Protein AF-0000000069706185 (afdb_homodimer)

Foldseek 3Di:
DPPCPDQVLQLLLCLLVVLCVVVVHDLCRLCVLLVHDSVVNVCSNRSNDDDDVVSCQSSQVSSVHGSVVSCPDPSND/DVPCPDQVLQLLLCLLVVLCVVVVHDLCRLCVLLVHDSVVNVCSNRSNDDDDPVSCQSSQVSSVHGSVVSCPDPSND

Structure (mmCIF, N/CA/C/O backbone):
data_AF-0000000069706185-model_v1
#
loop_
_entity.id
_entity.type
_entity.pdbx_description
1 polymer 'Helix-turn-helix protein'
#
loop_
_atom_site.group_PDB
_atom_site.id
_atom_site.type_symbol
_atom_site.label_atom_id
_atom_site.label_alt_id
_atom_site.label_comp_id
_atom_site.label_asym_id
_atom_site.label_entity_id
_atom_site.label_seq_id
_atom_site.pdbx_PDB_ins_code
_atom_site.Cartn_x
_atom_site.Cartn_y
_atom_site.Cartn_z
_atom_site.occupancy
_atom_site.B_iso_or_equiv
_atom_site.auth_seq_id
_atom_site.auth_comp_id
_atom_site.auth_asym_id
_atom_site.auth_atom_id
_atom_site.pdbx_PDB_model_num
ATOM 1 N N . MET A 1 1 ? -27.891 -0.665 -2.682 1 29.58 1 MET A N 1
ATOM 2 C CA . MET A 1 1 ? -27.078 -1.177 -1.58 1 29.58 1 MET A CA 1
ATOM 3 C C . MET A 1 1 ? -25.609 -1.264 -1.979 1 29.58 1 MET A C 1
ATOM 5 O O . MET A 1 1 ? -24.734 -1.414 -1.123 1 29.58 1 MET A O 1
ATOM 9 N N . ASN A 1 2 ? -25.094 -1.45 -3.459 1 32.53 2 ASN A N 1
ATOM 10 C CA . ASN A 1 2 ? -24.328 -2.275 -4.387 1 32.53 2 ASN A CA 1
ATOM 11 C C . ASN A 1 2 ? -22.844 -1.92 -4.363 1 32.53 2 ASN A C 1
ATOM 13 O O . ASN A 1 2 ? -22.094 -2.318 -5.25 1 32.53 2 ASN A O 1
ATOM 17 N N . LEU A 1 3 ? -22.453 -0.767 -4.02 1 41 3 LEU A N 1
ATOM 18 C CA . LEU A 1 3 ? -21.188 -0.097 -4.332 1 41 3 LEU A CA 1
ATOM 19 C C . LEU A 1 3 ? -20.016 -0.872 -3.758 1 41 3 LEU A C 1
ATOM 21 O O . LEU A 1 3 ? -19.734 -0.801 -2.559 1 41 3 LEU A O 1
ATOM 25 N N . CYS A 1 4 ? -19.938 -2.23 -4.09 1 45.84 4 CYS A N 1
ATOM 26 C CA . CYS A 1 4 ? -19.141 -3.393 -3.734 1 45.84 4 CYS A CA 1
ATOM 27 C C . CYS A 1 4 ? -17.672 -3.01 -3.57 1 45.84 4 CYS A C 1
ATOM 29 O O . CYS A 1 4 ? -16.938 -2.902 -4.555 1 45.84 4 CYS A O 1
ATOM 31 N N . ASN A 1 5 ? -17.516 -2.016 -2.891 1 58.41 5 ASN A N 1
ATOM 32 C CA . ASN A 1 5 ? -16.109 -1.694 -2.621 1 58.41 5 ASN A CA 1
ATOM 33 C C . ASN A 1 5 ? -15.344 -2.914 -2.125 1 58.41 5 ASN A C 1
ATOM 35 O O . ASN A 1 5 ? -15.539 -3.361 -0.993 1 58.41 5 ASN A O 1
ATOM 39 N N . VAL A 1 6 ? -14.93 -3.643 -3.117 1 76.69 6 VAL A N 1
ATOM 40 C CA . VAL A 1 6 ? -14.125 -4.824 -2.844 1 76.69 6 VAL A CA 1
ATOM 41 C C . VAL A 1 6 ? -12.984 -4.465 -1.893 1 76.69 6 VAL A C 1
ATOM 43 O O . VAL A 1 6 ? -12.391 -3.389 -2.002 1 76.69 6 VAL A O 1
ATOM 46 N N . ASP A 1 7 ? -12.953 -5.211 -0.88 1 91.62 7 ASP A N 1
ATOM 47 C CA . ASP A 1 7 ? -11.875 -5.129 0.1 1 91.62 7 ASP A CA 1
ATOM 48 C C . ASP A 1 7 ? -10.516 -4.98 -0.587 1 91.62 7 ASP A C 1
ATOM 50 O O . ASP A 1 7 ? -10.234 -5.68 -1.562 1 91.62 7 ASP A O 1
ATOM 54 N N . ILE A 1 8 ? -9.852 -3.934 -0.216 1 94.56 8 ILE A N 1
ATOM 55 C CA . ILE A 1 8 ? -8.539 -3.641 -0.796 1 94.56 8 ILE A CA 1
ATOM 56 C C . ILE A 1 8 ? -7.648 -4.875 -0.707 1 94.56 8 ILE A C 1
ATOM 58 O O . ILE A 1 8 ? -6.812 -5.109 -1.583 1 94.56 8 ILE A O 1
ATOM 62 N N . ARG A 1 9 ? -7.824 -5.652 0.277 1 95.88 9 ARG A N 1
ATOM 63 C CA . ARG A 1 9 ? -7.027 -6.867 0.417 1 95.88 9 ARG A CA 1
ATOM 64 C C . ARG A 1 9 ? -7.301 -7.836 -0.729 1 95.88 9 ARG A C 1
ATOM 66 O O . ARG A 1 9 ? -6.379 -8.477 -1.244 1 95.88 9 ARG A O 1
ATOM 73 N N . VAL A 1 10 ? -8.531 -7.898 -1.008 1 96.19 10 VAL A N 1
ATOM 74 C CA . VAL A 1 10 ? -8.93 -8.781 -2.1 1 96.19 10 VAL A CA 1
ATOM 75 C C . VAL A 1 10 ? -8.367 -8.258 -3.418 1 96.19 10 VAL A C 1
ATOM 77 O O . VAL A 1 10 ? -7.867 -9.031 -4.238 1 96.19 10 VAL A O 1
ATOM 80 N N . LYS A 1 11 ? -8.398 -6.992 -3.605 1 96.75 11 LYS A N 1
ATOM 81 C CA . LYS A 1 11 ? -7.875 -6.383 -4.824 1 96.75 11 LYS A CA 1
ATOM 82 C C . LYS A 1 11 ? -6.371 -6.617 -4.945 1 96.75 11 LYS A C 1
ATOM 84 O O . LYS A 1 11 ? -5.867 -6.902 -6.035 1 96.75 11 LYS A O 1
ATOM 89 N N . ILE A 1 12 ? -5.672 -6.504 -3.879 1 96.88 12 ILE A N 1
ATOM 90 C CA . ILE A 1 12 ? -4.23 -6.727 -3.869 1 96.88 12 ILE A CA 1
ATOM 91 C C . ILE A 1 12 ? -3.93 -8.18 -4.227 1 96.88 12 ILE A C 1
ATOM 93 O O . ILE A 1 12 ? -3.043 -8.461 -5.035 1 96.88 12 ILE A O 1
ATOM 97 N N . GLY A 1 13 ? -4.703 -9.008 -3.588 1 97.19 13 GLY A N 1
ATOM 98 C CA . GLY A 1 13 ? -4.523 -10.414 -3.895 1 97.19 13 GLY A CA 1
ATOM 99 C C . GLY A 1 13 ? -4.727 -10.734 -5.363 1 97.19 13 GLY A C 1
ATOM 100 O O . GLY A 1 13 ? -3.945 -11.484 -5.953 1 97.19 13 GLY A O 1
ATOM 101 N N . GLN A 1 14 ? -5.797 -10.203 -5.902 1 96.94 14 GLN A N 1
ATOM 102 C CA . GLN A 1 14 ? -6.086 -10.398 -7.32 1 96.94 14 GLN A CA 1
ATOM 103 C C . GLN A 1 14 ? -4.949 -9.875 -8.188 1 96.94 14 GLN A C 1
ATOM 105 O O . GLN A 1 14 ? -4.543 -10.539 -9.148 1 96.94 14 GLN A O 1
ATOM 110 N N . ARG A 1 15 ? -4.438 -8.742 -7.859 1 97.62 15 ARG A N 1
ATOM 111 C CA . ARG A 1 15 ? -3.334 -8.133 -8.594 1 97.62 15 ARG A CA 1
ATOM 112 C C . ARG A 1 15 ? -2.086 -9.008 -8.523 1 97.62 15 ARG A C 1
ATOM 114 O O . ARG A 1 15 ? -1.426 -9.234 -9.539 1 97.62 15 ARG A O 1
ATOM 121 N N . LEU A 1 16 ? -1.807 -9.438 -7.336 1 97.5 16 LEU A N 1
ATOM 122 C CA . LEU A 1 16 ? -0.646 -10.305 -7.133 1 97.5 16 LEU A CA 1
ATOM 123 C C . LEU A 1 16 ? -0.754 -11.57 -7.973 1 97.5 16 LEU A C 1
ATOM 125 O O . LEU A 1 16 ? 0.201 -11.953 -8.656 1 97.5 16 LEU A O 1
ATOM 129 N N . ARG A 1 17 ? -1.891 -12.156 -7.887 1 97.25 17 ARG A N 1
ATOM 130 C CA . ARG A 1 17 ? -2.113 -13.383 -8.656 1 97.25 17 ARG A CA 1
ATOM 131 C C . ARG A 1 17 ? -1.945 -13.125 -10.148 1 97.25 17 ARG A C 1
ATOM 133 O O . ARG A 1 17 ? -1.31 -13.914 -10.852 1 97.25 17 ARG A O 1
ATOM 140 N N . GLU A 1 18 ? -2.535 -12.102 -10.617 1 97.62 18 GLU A N 1
ATOM 141 C CA . GLU A 1 18 ? -2.441 -11.711 -12.023 1 97.62 18 GLU A CA 1
ATOM 142 C C . GLU A 1 18 ? -0.987 -11.539 -12.453 1 97.62 18 GLU A C 1
ATOM 144 O O . GLU A 1 18 ? -0.575 -12.086 -13.484 1 97.62 18 GLU A O 1
ATOM 149 N N . LEU A 1 19 ? -0.222 -10.844 -11.734 1 97.44 19 LEU A N 1
ATOM 150 C CA . LEU A 1 19 ? 1.162 -10.539 -12.078 1 97.44 19 LEU A CA 1
ATOM 151 C C . LEU A 1 19 ? 2.035 -11.781 -11.977 1 97.44 19 LEU A C 1
ATOM 153 O O . LEU A 1 19 ? 2.891 -12.016 -12.828 1 97.44 19 LEU A O 1
ATOM 157 N N . ARG A 1 20 ? 1.781 -12.453 -10.906 1 97 20 ARG A N 1
ATOM 158 C CA . ARG A 1 20 ? 2.549 -13.688 -10.727 1 97 20 ARG A CA 1
ATOM 159 C C . ARG A 1 20 ? 2.324 -14.648 -11.891 1 97 20 ARG A C 1
ATOM 161 O O . ARG A 1 20 ? 3.279 -15.203 -12.43 1 97 20 ARG A O 1
ATOM 168 N N . THR A 1 21 ? 1.031 -14.844 -12.258 1 97.06 21 THR A N 1
ATOM 169 C CA . THR A 1 21 ? 0.677 -15.766 -13.328 1 97.06 21 THR A CA 1
ATOM 170 C C . THR A 1 21 ? 1.211 -15.258 -14.672 1 97.06 21 THR A C 1
ATOM 172 O O . THR A 1 21 ? 1.642 -16.047 -15.508 1 97.06 21 THR A O 1
ATOM 175 N N . LYS A 1 22 ? 1.19 -13.977 -14.891 1 96.5 22 LYS A N 1
ATOM 176 C CA . LYS A 1 22 ? 1.717 -13.375 -16.109 1 96.5 22 LYS A CA 1
ATOM 177 C C . LYS A 1 22 ? 3.209 -13.656 -16.266 1 96.5 22 LYS A C 1
ATOM 179 O O . LYS A 1 22 ? 3.701 -13.828 -17.375 1 96.5 22 LYS A O 1
ATOM 184 N N . LYS A 1 23 ? 3.92 -13.766 -15.164 1 95.25 23 LYS A N 1
ATOM 185 C CA . LYS A 1 23 ? 5.352 -14.047 -15.172 1 95.25 23 LYS A CA 1
ATOM 186 C C . LYS A 1 23 ? 5.617 -15.547 -15.234 1 95.25 23 LYS A C 1
ATOM 188 O O . LYS A 1 23 ? 6.77 -15.977 -15.305 1 95.25 23 LYS A O 1
ATOM 193 N N . GLY A 1 24 ? 4.551 -16.328 -15.07 1 95.88 24 GLY A N 1
ATOM 194 C CA . GLY A 1 24 ? 4.66 -17.781 -15.156 1 95.88 24 GLY A CA 1
ATOM 195 C C . GLY A 1 24 ? 5.223 -18.422 -13.898 1 95.88 24 GLY A C 1
ATOM 196 O O . GLY A 1 24 ? 5.832 -19.484 -13.961 1 95.88 24 GLY A O 1
ATOM 197 N N . LEU A 1 25 ? 5.047 -17.781 -12.844 1 96.25 25 LEU A N 1
ATOM 198 C CA . LEU A 1 25 ? 5.598 -18.281 -11.594 1 96.25 25 LEU A CA 1
ATOM 199 C C . LEU A 1 25 ? 4.531 -19 -10.773 1 96.25 25 LEU A C 1
ATOM 201 O O . LEU A 1 25 ? 3.379 -18.562 -10.727 1 96.25 25 LEU A O 1
ATOM 205 N N . SER A 1 26 ? 4.977 -20.109 -10.195 1 96.88 26 SER A N 1
ATOM 206 C CA . SER A 1 26 ? 4.117 -20.75 -9.203 1 96.88 26 SER A CA 1
ATOM 207 C C . SER A 1 26 ? 4.168 -20 -7.875 1 96.88 26 SER A C 1
ATOM 209 O O . SER A 1 26 ? 5.031 -19.156 -7.664 1 96.88 26 SER A O 1
ATOM 211 N N . GLN A 1 27 ? 3.193 -20.266 -7.004 1 96.62 27 GLN A N 1
ATOM 212 C CA . GLN A 1 27 ? 3.195 -19.641 -5.688 1 96.62 27 GLN A CA 1
ATOM 213 C C . GLN A 1 27 ? 4.473 -19.969 -4.922 1 96.62 27 GLN A C 1
ATOM 215 O O . GLN A 1 27 ? 5.047 -19.094 -4.254 1 96.62 27 GLN A O 1
ATOM 220 N N . GLU A 1 28 ? 4.895 -21.219 -5.051 1 96.44 28 GLU A N 1
ATOM 221 C CA . GLU A 1 28 ? 6.09 -21.672 -4.355 1 96.44 28 GLU A CA 1
ATOM 222 C C . GLU A 1 28 ? 7.336 -20.953 -4.859 1 96.44 28 GLU A C 1
ATOM 224 O O . GLU A 1 28 ? 8.109 -20.406 -4.066 1 96.44 28 GLU A O 1
ATOM 229 N N . LYS A 1 29 ? 7.516 -20.938 -6.168 1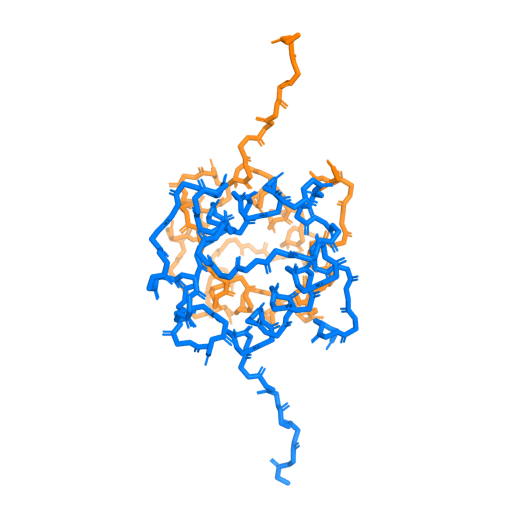 96.75 29 LYS A N 1
ATOM 230 C CA . LYS A 1 29 ? 8.664 -20.266 -6.766 1 96.75 29 LYS A CA 1
ATOM 231 C C . LYS A 1 29 ? 8.648 -18.781 -6.457 1 96.75 29 LYS A C 1
ATOM 233 O O . LYS A 1 29 ? 9.695 -18.188 -6.16 1 96.75 29 LYS A O 1
ATOM 238 N N . PHE A 1 30 ? 7.527 -18.188 -6.551 1 97.06 30 PHE A N 1
ATOM 239 C CA . PHE A 1 30 ? 7.375 -16.766 -6.277 1 97.06 30 PHE A CA 1
ATOM 240 C C . PHE A 1 30 ? 7.727 -16.453 -4.828 1 97.06 30 PHE A C 1
ATOM 242 O O . PHE A 1 30 ? 8.43 -15.477 -4.555 1 97.06 30 PHE A O 1
ATOM 249 N N . ALA A 1 31 ? 7.188 -17.234 -3.871 1 96.44 31 ALA A N 1
ATOM 250 C CA . ALA A 1 31 ? 7.48 -17.062 -2.451 1 96.44 31 ALA A CA 1
ATOM 251 C C . ALA A 1 31 ? 8.984 -17.078 -2.195 1 96.44 31 ALA A C 1
ATOM 253 O O . ALA A 1 31 ? 9.508 -16.266 -1.436 1 96.44 31 ALA A O 1
ATOM 254 N N . PHE A 1 32 ? 9.617 -17.969 -2.828 1 95.19 32 PHE A N 1
ATOM 255 C CA . PHE A 1 32 ? 11.07 -18.109 -2.713 1 95.19 32 PHE A CA 1
ATOM 256 C C . PHE A 1 32 ? 11.766 -16.844 -3.229 1 95.19 32 PHE A C 1
ATOM 258 O O . PHE A 1 32 ? 12.656 -16.312 -2.568 1 95.19 32 PHE A O 1
ATOM 265 N N . THR A 1 33 ? 11.297 -16.344 -4.375 1 93.56 33 THR A N 1
ATOM 266 C CA . THR A 1 33 ? 11.867 -15.148 -4.988 1 93.56 33 THR A CA 1
ATOM 267 C C . THR A 1 33 ? 11.664 -13.93 -4.086 1 93.56 33 THR A C 1
ATOM 269 O O . THR A 1 33 ? 12.531 -13.055 -4.023 1 93.56 33 THR A O 1
ATOM 272 N N . CYS A 1 34 ? 10.578 -13.836 -3.387 1 94.31 34 CYS A N 1
ATOM 273 C CA . CYS A 1 34 ? 10.25 -12.711 -2.521 1 94.31 34 CYS A CA 1
ATOM 274 C C . CYS A 1 34 ? 10.875 -12.883 -1.142 1 94.31 34 CYS A C 1
ATOM 276 O O . CYS A 1 34 ? 10.852 -11.961 -0.324 1 94.31 34 CYS A O 1
ATOM 278 N N . ASP A 1 35 ? 11.406 -14.016 -0.867 1 93.75 35 ASP A N 1
ATOM 279 C CA . ASP A 1 35 ? 11.875 -14.359 0.47 1 93.75 35 ASP A CA 1
ATOM 280 C C . ASP A 1 35 ? 10.742 -14.312 1.487 1 93.75 35 ASP A C 1
ATOM 282 O O . ASP A 1 35 ? 10.859 -13.656 2.527 1 93.75 35 ASP A O 1
ATOM 286 N N . LEU A 1 36 ? 9.68 -14.875 1.068 1 94.75 36 LEU A N 1
ATOM 287 C CA . LEU A 1 36 ? 8.484 -14.992 1.904 1 94.75 36 LEU A CA 1
ATOM 288 C C . LEU A 1 36 ? 7.996 -16.438 1.941 1 94.75 36 LEU A C 1
ATOM 290 O O . LEU A 1 36 ? 8.445 -17.266 1.151 1 94.75 36 LEU A O 1
ATOM 294 N N . ASP A 1 37 ? 7.156 -16.656 2.891 1 95.62 37 ASP A N 1
ATOM 295 C CA . ASP A 1 37 ? 6.562 -17.984 3.006 1 95.62 37 ASP A CA 1
ATOM 296 C C . ASP A 1 37 ? 5.461 -18.188 1.968 1 95.62 37 ASP A C 1
ATOM 298 O O . ASP A 1 37 ? 4.656 -17.281 1.725 1 95.62 37 ASP A O 1
ATOM 302 N N . ARG A 1 38 ? 5.449 -19.422 1.422 1 96.25 38 ARG A N 1
ATOM 303 C CA . ARG A 1 38 ? 4.422 -19.75 0.438 1 96.25 38 ARG A CA 1
ATOM 304 C C . ARG A 1 38 ? 3.027 -19.578 1.028 1 96.25 38 ARG A C 1
ATOM 306 O O . ARG A 1 38 ? 2.111 -19.109 0.35 1 96.25 38 ARG A O 1
ATOM 313 N N . THR A 1 39 ? 2.875 -19.922 2.246 1 96.88 39 THR A N 1
ATOM 314 C CA . THR A 1 39 ? 1.575 -19.797 2.898 1 96.88 39 THR A CA 1
ATOM 315 C C . THR A 1 39 ? 1.176 -18.328 3.031 1 96.88 39 THR A C 1
ATOM 317 O O . THR A 1 39 ? -0.011 -18 3.002 1 96.88 39 THR A O 1
ATOM 320 N N . TYR A 1 40 ? 2.133 -17.484 3.197 1 96.62 40 TYR A N 1
ATOM 321 C CA . TYR A 1 40 ? 1.896 -16.047 3.273 1 96.62 40 TYR A CA 1
ATOM 322 C C . TYR A 1 40 ? 1.413 -15.508 1.935 1 96.62 40 TYR A C 1
ATOM 324 O O . TYR A 1 40 ? 0.415 -14.789 1.875 1 96.62 40 TYR A O 1
ATOM 332 N N . ILE A 1 41 ? 2.094 -15.93 0.861 1 96.88 41 ILE A N 1
ATOM 333 C CA . ILE A 1 41 ? 1.712 -15.508 -0.483 1 96.88 41 ILE A CA 1
ATOM 334 C C . ILE A 1 41 ? 0.291 -15.984 -0.786 1 96.88 41 ILE A C 1
ATOM 336 O O . ILE A 1 41 ? -0.535 -15.203 -1.276 1 96.88 41 ILE A O 1
ATOM 340 N N . ALA A 1 42 ? 0.008 -17.219 -0.444 1 97.19 42 ALA A N 1
ATOM 341 C CA . ALA A 1 42 ? -1.322 -17.781 -0.663 1 97.19 42 ALA A CA 1
ATOM 342 C C . ALA A 1 42 ? -2.385 -16.984 0.084 1 97.19 42 ALA A C 1
ATOM 344 O O . ALA A 1 42 ? -3.445 -16.672 -0.469 1 97.19 42 ALA A O 1
ATOM 345 N N . SER A 1 43 ? -2.082 -16.625 1.287 1 97.81 43 SER A N 1
ATOM 346 C CA . SER A 1 43 ? -3.025 -15.867 2.109 1 97.81 43 SER A CA 1
ATOM 347 C C . SER A 1 43 ? -3.25 -14.469 1.551 1 97.81 43 SER A C 1
ATOM 349 O O . SER A 1 43 ? -4.367 -13.945 1.603 1 97.81 43 SER A O 1
ATOM 351 N N . ILE A 1 44 ? -2.236 -13.859 1.02 1 96.94 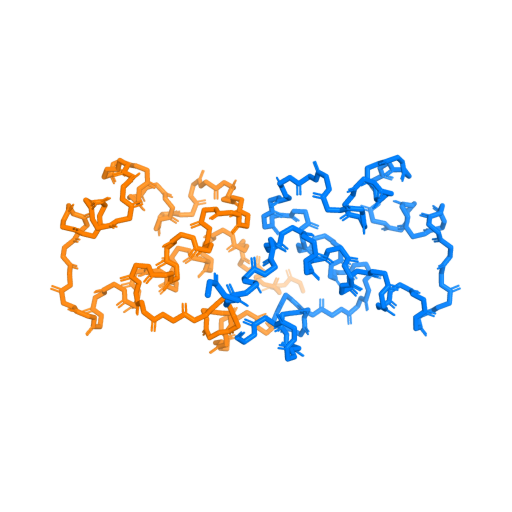44 ILE A N 1
ATOM 352 C CA . ILE A 1 44 ? -2.365 -12.547 0.387 1 96.94 44 ILE A CA 1
ATOM 353 C C . ILE A 1 44 ? -3.275 -12.656 -0.835 1 96.94 44 ILE A C 1
ATOM 355 O O . ILE A 1 44 ? -4.199 -11.852 -0.999 1 96.94 44 ILE A O 1
ATOM 359 N N . GLU A 1 45 ? -3.035 -13.648 -1.614 1 97.44 45 GLU A N 1
ATOM 360 C CA . GLU A 1 45 ? -3.791 -13.812 -2.852 1 97.44 45 GLU A CA 1
ATOM 361 C C . GLU A 1 45 ? -5.262 -14.094 -2.566 1 97.44 45 GLU A C 1
ATOM 363 O O . GLU A 1 45 ? -6.125 -13.852 -3.414 1 97.44 45 GLU A O 1
ATOM 368 N N . GLN A 1 46 ? -5.539 -14.531 -1.366 1 96.44 46 GLN A N 1
ATOM 369 C CA . GLN A 1 46 ? -6.91 -14.836 -0.967 1 96.44 46 GLN A CA 1
ATOM 370 C C . GLN A 1 46 ? -7.555 -13.641 -0.264 1 96.44 46 GLN A C 1
ATOM 372 O O . GLN A 1 46 ? -8.711 -13.711 0.153 1 96.44 46 GLN A O 1
ATOM 377 N N . GLY A 1 47 ? -6.816 -12.617 -0.088 1 96.38 47 GLY A N 1
ATOM 378 C CA . GLY A 1 47 ? -7.348 -11.422 0.557 1 96.38 47 GLY A CA 1
ATOM 379 C C . GLY A 1 47 ? -7.477 -11.57 2.062 1 96.38 47 GLY A C 1
ATOM 380 O O . GLY A 1 47 ? -8.242 -10.844 2.697 1 96.38 47 GLY A O 1
ATOM 381 N N . LYS A 1 48 ? -6.711 -12.422 2.584 1 96.06 48 LYS A N 1
ATOM 382 C CA . LYS A 1 48 ? -6.859 -12.734 4.004 1 96.06 48 LYS A CA 1
ATOM 383 C C . LYS A 1 48 ? -5.848 -11.961 4.844 1 96.06 48 LYS A C 1
ATOM 385 O O . LYS A 1 48 ? -5.867 -12.039 6.074 1 96.06 48 LYS A O 1
ATOM 390 N N . ARG A 1 49 ? -5 -11.203 4.246 1 95.5 49 ARG A N 1
ATOM 391 C CA . ARG A 1 49 ? -3.934 -10.516 4.965 1 95.5 49 ARG A CA 1
ATOM 392 C C . ARG A 1 49 ? -4.004 -9.008 4.734 1 95.5 49 ARG A C 1
ATOM 394 O O . ARG A 1 49 ? -4.273 -8.562 3.617 1 95.5 49 ARG A O 1
ATOM 401 N N . ASN A 1 50 ? -3.811 -8.336 5.816 1 95.81 50 ASN A N 1
ATOM 402 C CA . ASN A 1 50 ? -3.527 -6.91 5.719 1 95.81 50 ASN A CA 1
ATOM 403 C C . ASN A 1 50 ? -2.039 -6.648 5.508 1 95.81 50 ASN A C 1
ATOM 405 O O . ASN A 1 50 ? -1.3 -6.438 6.473 1 95.81 50 ASN A O 1
ATOM 409 N N . VAL A 1 51 ? -1.667 -6.566 4.266 1 96.25 51 VAL A N 1
ATOM 410 C CA . VAL A 1 51 ? -0.257 -6.527 3.891 1 96.25 51 VAL A CA 1
ATOM 411 C C . VAL A 1 51 ? 0.303 -5.129 4.129 1 96.25 51 VAL A C 1
ATOM 413 O O . VAL A 1 51 ? -0.384 -4.129 3.902 1 96.25 51 VAL A O 1
ATOM 416 N N . SER A 1 52 ? 1.546 -5.074 4.535 1 96.06 52 SER A N 1
ATOM 417 C CA . SER A 1 52 ? 2.225 -3.795 4.727 1 96.06 52 SER A CA 1
ATOM 418 C C . SER A 1 52 ? 2.863 -3.309 3.432 1 96.06 52 SER A C 1
ATOM 420 O O . SER A 1 52 ? 3.098 -4.098 2.514 1 96.06 52 SER A O 1
ATOM 422 N N . VAL A 1 53 ? 3.184 -2.072 3.385 1 95.56 53 VAL A N 1
ATOM 423 C CA . VAL A 1 53 ? 3.785 -1.492 2.189 1 95.56 53 VAL A CA 1
ATOM 424 C C . VAL A 1 53 ? 5.184 -2.068 1.984 1 95.56 53 VAL A C 1
ATOM 426 O O . VAL A 1 53 ? 5.621 -2.26 0.847 1 95.56 53 VAL A O 1
ATOM 429 N N . ALA A 1 54 ? 5.852 -2.348 3.029 1 94.06 54 ALA A N 1
ATOM 430 C CA . ALA A 1 54 ? 7.176 -2.953 2.904 1 94.06 54 ALA A CA 1
ATOM 431 C C . ALA A 1 54 ? 7.098 -4.293 2.182 1 94.06 54 ALA A C 1
ATOM 433 O O . ALA A 1 54 ? 7.938 -4.598 1.33 1 94.06 54 ALA A O 1
ATOM 434 N N . ASN A 1 55 ? 6.094 -5.055 2.516 1 94.88 55 ASN A N 1
ATOM 435 C CA . ASN A 1 55 ? 5.93 -6.352 1.865 1 94.88 55 ASN A CA 1
ATOM 436 C C . ASN A 1 55 ? 5.484 -6.195 0.414 1 94.88 55 ASN A C 1
ATOM 438 O O . ASN A 1 55 ? 5.902 -6.965 -0.453 1 94.88 55 ASN A O 1
ATOM 442 N N . ILE A 1 56 ? 4.688 -5.207 0.146 1 96 56 ILE A N 1
ATOM 443 C CA . ILE A 1 56 ? 4.297 -4.945 -1.234 1 96 56 ILE A CA 1
ATOM 444 C C . ILE A 1 56 ? 5.523 -4.551 -2.053 1 96 56 ILE A C 1
ATOM 446 O O . ILE A 1 56 ? 5.664 -4.957 -3.209 1 96 56 ILE A O 1
ATOM 450 N N . GLU A 1 57 ? 6.309 -3.771 -1.444 1 93.81 57 GLU A N 1
ATOM 451 C CA . GLU A 1 57 ? 7.539 -3.375 -2.121 1 93.81 57 GLU A CA 1
ATOM 452 C C . GLU A 1 57 ? 8.414 -4.59 -2.438 1 93.81 57 GLU A C 1
ATOM 454 O O . GLU A 1 57 ? 8.984 -4.68 -3.527 1 93.81 57 GLU A O 1
ATOM 459 N N . LYS A 1 58 ? 8.5 -5.43 -1.51 1 94 58 LYS A N 1
ATOM 460 C CA . LYS A 1 58 ? 9.25 -6.664 -1.726 1 94 58 LYS A CA 1
ATOM 461 C C . LYS A 1 58 ? 8.672 -7.469 -2.883 1 94 58 LYS A C 1
ATOM 463 O O . LYS A 1 58 ? 9.406 -7.953 -3.744 1 94 58 LYS A O 1
ATOM 468 N N . ILE A 1 59 ? 7.426 -7.574 -2.879 1 96.06 59 ILE A N 1
ATOM 469 C CA . ILE A 1 59 ? 6.715 -8.312 -3.92 1 96.06 59 ILE A CA 1
ATOM 470 C C . ILE A 1 59 ? 6.934 -7.637 -5.27 1 96.06 59 ILE A C 1
ATOM 472 O O . ILE A 1 59 ? 7.262 -8.297 -6.258 1 96.06 59 ILE A O 1
ATOM 476 N N . ALA A 1 60 ? 6.734 -6.383 -5.293 1 96.31 60 ALA A N 1
ATOM 477 C CA . ALA A 1 60 ? 6.93 -5.625 -6.527 1 96.31 60 ALA A CA 1
ATOM 478 C C . ALA A 1 60 ? 8.352 -5.801 -7.059 1 96.31 60 ALA A C 1
ATOM 480 O O . ALA A 1 60 ? 8.547 -6 -8.258 1 96.31 60 ALA A O 1
ATOM 481 N N . THR A 1 61 ? 9.312 -5.762 -6.164 1 94 61 THR A N 1
ATOM 482 C CA . THR A 1 61 ? 10.719 -5.926 -6.535 1 94 61 THR A CA 1
ATOM 483 C C . THR A 1 61 ? 10.961 -7.305 -7.141 1 94 61 THR A C 1
ATOM 485 O O . THR A 1 61 ? 11.641 -7.434 -8.156 1 94 61 THR A O 1
ATOM 488 N N . ALA A 1 62 ? 10.328 -8.266 -6.512 1 94.31 62 ALA A N 1
ATOM 489 C CA . ALA A 1 62 ? 10.461 -9.641 -7.004 1 94.31 62 ALA A CA 1
ATOM 490 C C . ALA A 1 62 ? 9.852 -9.781 -8.398 1 94.31 62 ALA A C 1
ATOM 492 O O . ALA A 1 62 ? 10.273 -10.641 -9.18 1 94.31 62 ALA A O 1
ATOM 493 N N . LEU A 1 63 ? 8.875 -8.961 -8.734 1 95.56 63 LEU A N 1
ATOM 494 C CA . LEU A 1 63 ? 8.195 -8.984 -10.023 1 95.56 63 LEU A CA 1
ATOM 495 C C . LEU A 1 63 ? 8.859 -8.016 -11 1 95.56 63 LEU A C 1
ATOM 497 O O . LEU A 1 63 ? 8.352 -7.801 -12.109 1 95.56 63 LEU A O 1
ATOM 501 N N . ASP A 1 64 ? 9.914 -7.387 -10.562 1 94.12 64 ASP A N 1
ATOM 502 C CA . ASP A 1 64 ? 10.695 -6.445 -11.352 1 94.12 64 ASP A CA 1
ATOM 503 C C . ASP A 1 64 ? 9.867 -5.215 -11.727 1 94.12 64 ASP A C 1
ATOM 505 O O . ASP A 1 64 ? 9.867 -4.789 -12.883 1 94.12 64 ASP A O 1
ATOM 509 N N . MET A 1 65 ? 9.188 -4.723 -10.797 1 95.44 65 MET A N 1
ATOM 510 C CA . MET A 1 65 ? 8.398 -3.512 -11.008 1 95.44 65 MET A CA 1
ATOM 511 C C . MET A 1 65 ? 8.43 -2.621 -9.766 1 95.44 65 MET A C 1
ATOM 513 O O . MET A 1 65 ? 8.852 -3.057 -8.695 1 95.44 65 MET A O 1
ATOM 517 N N . SER A 1 66 ? 7.992 -1.398 -9.977 1 95.94 66 SER A N 1
ATOM 518 C CA . SER A 1 66 ? 7.895 -0.463 -8.859 1 95.94 66 SER A CA 1
ATOM 519 C C . SER A 1 66 ? 6.531 -0.56 -8.18 1 95.94 66 SER A C 1
ATOM 521 O O . SER A 1 66 ? 5.594 -1.133 -8.734 1 95.94 66 SER A O 1
ATOM 523 N N . ILE A 1 67 ? 6.426 -0.066 -7.023 1 95.88 67 ILE A N 1
ATOM 524 C CA . ILE A 1 67 ? 5.145 -0.026 -6.328 1 95.88 67 ILE A CA 1
ATOM 525 C C . ILE A 1 67 ? 4.145 0.802 -7.129 1 95.88 67 ILE A C 1
ATOM 527 O O . ILE A 1 67 ? 2.949 0.508 -7.137 1 95.88 67 ILE A O 1
ATOM 531 N N . TYR A 1 68 ? 4.684 1.752 -7.801 1 96.19 68 TYR A N 1
ATOM 532 C CA . TYR A 1 68 ? 3.867 2.553 -8.703 1 96.19 68 TYR A CA 1
ATOM 533 C C . TYR A 1 68 ? 3.191 1.674 -9.75 1 96.19 68 TYR A C 1
ATOM 535 O O . TYR A 1 68 ? 1.976 1.749 -9.945 1 96.19 68 TYR A O 1
ATOM 543 N N . GLU A 1 69 ? 3.967 0.82 -10.352 1 96.31 69 GLU A N 1
ATOM 544 C CA . GLU A 1 69 ? 3.455 -0.07 -11.391 1 96.31 69 GLU A CA 1
ATOM 545 C C . GLU A 1 69 ? 2.488 -1.097 -10.812 1 96.31 69 GLU A C 1
ATOM 547 O O . GLU A 1 69 ? 1.505 -1.466 -11.453 1 96.31 69 GLU A O 1
ATOM 552 N N . PHE A 1 70 ? 2.758 -1.517 -9.633 1 97.31 70 PHE A N 1
ATOM 553 C CA . PHE A 1 70 ? 1.907 -2.508 -8.984 1 97.31 70 PHE A CA 1
ATOM 554 C C . PHE A 1 70 ? 0.483 -1.983 -8.836 1 97.31 70 PHE A C 1
ATOM 556 O O . PHE A 1 70 ? -0.48 -2.697 -9.125 1 97.31 70 PHE A O 1
ATOM 563 N N . PHE A 1 71 ? 0.367 -0.695 -8.43 1 97 71 PHE A N 1
ATOM 564 C CA . PHE A 1 71 ? -0.952 -0.14 -8.156 1 97 71 PHE A CA 1
ATOM 565 C C . PHE A 1 71 ? -1.549 0.49 -9.406 1 97 71 PHE A C 1
ATOM 567 O O . PHE A 1 71 ? -2.67 1.003 -9.375 1 97 71 PHE A O 1
ATOM 574 N N . LYS A 1 72 ? -0.773 0.442 -10.469 1 94.69 72 LYS A N 1
ATOM 575 C CA . LYS A 1 72 ? -1.259 0.992 -11.734 1 94.69 72 LYS A CA 1
ATOM 576 C C . LYS A 1 72 ? -2.195 0.013 -12.438 1 94.69 72 LYS A C 1
ATOM 578 O O . LYS A 1 72 ? -1.857 -0.533 -13.484 1 94.69 72 LYS A O 1
ATOM 583 N N . SER A 1 73 ? -3.295 -0.165 -11.859 1 95.44 73 SER A N 1
ATOM 584 C CA . SER A 1 73 ? -4.328 -1.053 -12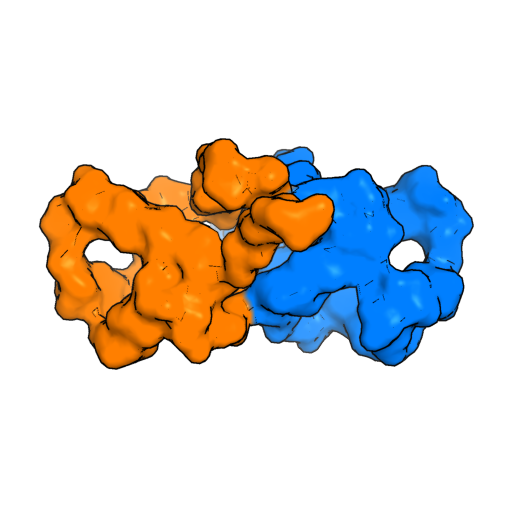.383 1 95.44 73 SER A CA 1
ATOM 585 C C . SER A 1 73 ? -5.723 -0.515 -12.078 1 95.44 73 SER A C 1
ATOM 587 O O . SER A 1 73 ? -5.957 0.059 -11.016 1 95.44 73 SER A O 1
ATOM 589 N N . ASP A 1 74 ? -6.648 -0.757 -12.945 1 93.69 74 ASP A N 1
ATOM 590 C CA . ASP A 1 74 ? -8.023 -0.292 -12.781 1 93.69 74 ASP A CA 1
ATOM 591 C C . ASP A 1 74 ? -8.672 -0.911 -11.547 1 93.69 74 ASP A C 1
ATOM 593 O O . ASP A 1 74 ? -9.68 -0.409 -11.047 1 93.69 74 ASP A O 1
ATOM 597 N N . LEU A 1 75 ? -7.992 -1.911 -11.102 1 93.06 75 LEU A N 1
ATOM 598 C CA . LEU A 1 75 ? -8.484 -2.58 -9.898 1 93.06 75 LEU A CA 1
ATOM 599 C C . LEU A 1 75 ? -8.508 -1.623 -8.711 1 93.06 75 LEU A C 1
ATOM 601 O O . LEU A 1 75 ? -9.328 -1.774 -7.805 1 93.06 75 LEU A O 1
ATOM 605 N N . PHE A 1 76 ? -7.656 -0.594 -8.75 1 95.06 76 PHE A N 1
ATOM 606 C CA . PHE A 1 76 ? -7.441 0.227 -7.562 1 95.06 76 PHE A CA 1
ATOM 607 C C . PHE A 1 76 ? -8.094 1.595 -7.727 1 95.06 76 PHE A C 1
ATOM 609 O O . PHE A 1 76 ? -7.938 2.469 -6.871 1 95.06 76 PHE A O 1
ATOM 616 N N . LYS A 1 77 ? -8.828 1.846 -8.75 1 89.75 77 LYS A N 1
ATOM 617 C CA . LYS A 1 77 ? -9.469 3.137 -8.992 1 89.75 77 LYS A CA 1
ATOM 618 C C . LYS A 1 77 ? -10.773 3.262 -8.211 1 89.75 77 LYS A C 1
ATOM 620 O O . LYS A 1 77 ? -11.422 2.258 -7.914 1 89.75 77 LYS A O 1
ATOM 625 N N . MET B 1 1 ? 25.766 2.48 -7.098 1 29.12 1 MET B N 1
ATOM 626 C CA . MET B 1 1 ? 25.031 2.201 -5.871 1 29.12 1 MET B CA 1
ATOM 627 C C . MET B 1 1 ? 25.344 3.236 -4.797 1 29.12 1 MET B C 1
ATOM 629 O O . MET B 1 1 ? 25.016 3.035 -3.625 1 29.12 1 MET B O 1
ATOM 633 N N . ASN B 1 2 ? 25.344 4.359 -5.305 1 32.09 2 ASN B N 1
ATOM 634 C CA . ASN B 1 2 ? 24.891 5.66 -4.824 1 32.09 2 ASN B CA 1
ATOM 635 C C . ASN B 1 2 ? 23.375 5.734 -4.762 1 32.09 2 ASN B C 1
ATOM 637 O O . ASN B 1 2 ? 22.797 6.824 -4.695 1 32.09 2 ASN B O 1
ATOM 641 N N . LEU B 1 3 ? 22.453 4.73 -5.352 1 40.16 3 LEU B N 1
ATOM 642 C CA . LEU B 1 3 ? 21.141 4.457 -5.918 1 40.16 3 LEU B CA 1
ATOM 643 C C . LEU B 1 3 ? 20.062 4.527 -4.844 1 40.16 3 LEU B C 1
ATOM 645 O O . LEU B 1 3 ? 19.891 3.588 -4.062 1 40.16 3 LEU B O 1
ATOM 649 N N . CYS B 1 4 ? 20.031 5.652 -4.02 1 45.91 4 CYS B N 1
ATOM 650 C CA . CYS B 1 4 ? 19.406 6.062 -2.768 1 45.91 4 CYS B CA 1
ATOM 651 C C . CYS B 1 4 ? 17.938 5.617 -2.721 1 45.91 4 CYS B C 1
ATOM 653 O O . CYS B 1 4 ? 17.078 6.246 -3.334 1 45.91 4 CYS B O 1
ATOM 655 N N . ASN B 1 5 ? 17.75 4.422 -2.998 1 58.22 5 ASN B N 1
ATOM 656 C CA . ASN B 1 5 ? 16.375 3.924 -2.875 1 58.22 5 ASN B CA 1
ATOM 657 C C . ASN B 1 5 ? 15.758 4.32 -1.539 1 58.22 5 ASN B C 1
ATOM 659 O O . ASN B 1 5 ? 16.125 3.789 -0.492 1 58.22 5 ASN B O 1
ATOM 663 N N . VAL B 1 6 ? 15.266 5.539 -1.586 1 76.56 6 VAL B N 1
ATOM 664 C CA . VAL B 1 6 ? 14.57 6.074 -0.418 1 76.56 6 VAL B CA 1
ATOM 665 C C . VAL B 1 6 ? 13.555 5.059 0.094 1 76.56 6 VAL B C 1
ATOM 667 O O . VAL B 1 6 ? 12.891 4.387 -0.696 1 76.56 6 VAL B O 1
ATOM 670 N N . ASP B 1 7 ? 13.711 4.785 1.317 1 91.56 7 ASP B N 1
ATOM 671 C CA . ASP B 1 7 ? 12.781 3.934 2.047 1 91.56 7 ASP B CA 1
ATOM 672 C C . ASP B 1 7 ? 11.336 4.262 1.68 1 91.56 7 ASP B C 1
ATOM 674 O O . ASP B 1 7 ? 10.953 5.434 1.609 1 91.56 7 ASP B O 1
ATOM 678 N N . ILE B 1 8 ? 10.641 3.242 1.222 1 94.56 8 ILE B N 1
ATOM 679 C CA . ILE B 1 8 ? 9.25 3.396 0.81 1 94.56 8 ILE B CA 1
ATOM 680 C C . ILE B 1 8 ? 8.461 4.094 1.914 1 94.56 8 ILE B C 1
ATOM 682 O O . ILE B 1 8 ? 7.523 4.848 1.635 1 94.56 8 ILE B O 1
ATOM 686 N N . ARG B 1 9 ? 8.82 3.895 3.105 1 95.88 9 ARG B N 1
ATOM 687 C CA . ARG B 1 9 ? 8.133 4.547 4.215 1 95.88 9 ARG B CA 1
ATOM 688 C C . ARG B 1 9 ? 8.305 6.062 4.148 1 95.88 9 ARG B C 1
ATOM 690 O O . ARG B 1 9 ? 7.359 6.809 4.414 1 95.88 9 ARG B O 1
ATOM 697 N N . VAL B 1 10 ? 9.484 6.395 3.838 1 96.31 10 VAL B N 1
ATOM 698 C CA . VAL B 1 10 ? 9.773 7.82 3.723 1 96.31 10 VAL B CA 1
ATOM 699 C C . VAL B 1 10 ? 9 8.414 2.553 1 96.31 10 VAL B C 1
ATOM 701 O O . VAL B 1 10 ? 8.438 9.508 2.664 1 96.31 10 VAL B O 1
ATOM 704 N N . LYS B 1 11 ? 8.93 7.711 1.485 1 96.81 11 LYS B N 1
ATOM 705 C CA . LYS B 1 11 ? 8.195 8.18 0.312 1 96.81 11 LYS B CA 1
ATOM 706 C C . LYS B 1 11 ? 6.711 8.328 0.619 1 96.81 11 LYS B C 1
ATOM 708 O O . LYS B 1 11 ? 6.082 9.297 0.192 1 96.81 11 LYS B O 1
ATOM 713 N N . ILE B 1 12 ? 6.168 7.418 1.339 1 96.94 12 ILE B N 1
ATOM 714 C CA . ILE B 1 12 ? 4.762 7.465 1.716 1 96.94 12 ILE B CA 1
ATOM 715 C C . ILE B 1 12 ? 4.508 8.672 2.615 1 96.94 12 ILE B C 1
ATOM 717 O O . ILE B 1 12 ? 3.531 9.406 2.426 1 96.94 12 ILE B O 1
ATOM 721 N N . GLY B 1 13 ? 5.406 8.797 3.535 1 97.31 13 GLY B N 1
ATOM 722 C CA . GLY B 1 13 ? 5.273 9.953 4.414 1 97.31 13 GLY B CA 1
ATOM 723 C C . GLY B 1 13 ? 5.289 11.273 3.668 1 97.31 13 GLY B C 1
ATOM 724 O O . GLY B 1 13 ? 4.477 12.156 3.949 1 97.31 13 GLY B O 1
ATOM 725 N N . GLN B 1 14 ? 6.23 11.391 2.771 1 97 14 GLN B N 1
ATOM 726 C CA . GLN B 1 14 ? 6.324 12.594 1.953 1 97 14 GLN B CA 1
ATOM 727 C C . GLN B 1 14 ? 5.043 12.82 1.155 1 97 14 GLN B C 1
ATOM 729 O O . GLN B 1 14 ? 4.547 13.945 1.077 1 97 14 GLN B O 1
ATOM 734 N N . ARG B 1 15 ? 4.523 11.789 0.59 1 97.69 15 ARG B N 1
ATOM 735 C CA . ARG B 1 15 ? 3.289 11.852 -0.185 1 97.69 15 ARG B CA 1
ATOM 736 C C . ARG B 1 15 ? 2.121 12.305 0.685 1 97.69 15 ARG B C 1
ATOM 738 O O . ARG B 1 15 ? 1.339 13.172 0.284 1 97.69 15 ARG B O 1
ATOM 745 N N . LEU B 1 16 ? 2.039 11.703 1.825 1 97.56 16 LEU B N 1
ATOM 746 C CA . LEU B 1 16 ? 0.976 12.047 2.764 1 97.56 16 LEU B CA 1
ATOM 747 C C . LEU B 1 16 ? 1.041 13.516 3.141 1 97.56 16 LEU B C 1
ATOM 749 O O . LEU B 1 16 ? 0.024 14.219 3.117 1 97.56 16 LEU B O 1
ATOM 753 N N . ARG B 1 17 ? 2.211 13.922 3.477 1 97.31 17 ARG B N 1
ATOM 754 C CA . ARG B 1 17 ? 2.396 15.32 3.852 1 97.31 17 ARG B CA 1
ATOM 755 C C . ARG B 1 17 ? 2.004 16.25 2.709 1 97.31 17 ARG B C 1
ATOM 757 O O . ARG B 1 17 ? 1.32 17.25 2.924 1 97.31 17 ARG B O 1
ATOM 764 N N . GLU B 1 18 ? 2.463 15.953 1.558 1 97.69 18 GLU B N 1
ATOM 765 C CA . GLU B 1 18 ? 2.148 16.734 0.363 1 97.69 18 GLU B CA 1
ATOM 766 C C . GLU B 1 18 ? 0.639 16.844 0.163 1 97.69 18 GLU B C 1
ATOM 768 O O . GLU B 1 18 ? 0.119 17.938 -0.052 1 97.69 18 GLU B O 1
ATOM 773 N N . LEU B 1 19 ? -0.053 15.797 0.22 1 97.44 19 LEU B N 1
ATOM 774 C CA . LEU B 1 19 ? -1.488 15.758 -0.039 1 97.44 19 LEU B CA 1
ATOM 775 C C . LEU B 1 19 ? -2.262 16.453 1.079 1 97.44 19 LEU B C 1
ATOM 777 O O . LEU B 1 19 ? -3.215 17.188 0.817 1 97.44 19 LEU B O 1
ATOM 781 N N . ARG B 1 20 ? -1.814 16.109 2.248 1 97.06 20 ARG B N 1
ATOM 782 C CA . ARG B 1 20 ? -2.471 16.75 3.389 1 97.06 20 ARG B CA 1
ATOM 783 C C . ARG B 1 20 ? -2.354 18.266 3.312 1 97.06 20 ARG B C 1
ATOM 785 O O . ARG B 1 20 ? -3.34 18.984 3.506 1 97.06 20 ARG B O 1
ATOM 792 N N . THR B 1 21 ? -1.118 18.766 3.037 1 97.12 21 THR B N 1
ATOM 793 C CA . THR B 1 21 ? -0.865 20.203 2.969 1 97.12 21 THR B CA 1
ATOM 794 C C . THR B 1 21 ? -1.613 20.828 1.794 1 97.12 21 THR B C 1
ATOM 796 O O . THR B 1 21 ? -2.111 21.938 1.896 1 97.12 21 THR B O 1
ATOM 799 N N . LYS B 1 22 ? -1.703 20.125 0.687 1 96.56 22 LYS B N 1
ATOM 800 C CA . LYS B 1 22 ? -2.434 20.609 -0.486 1 96.56 22 LYS B CA 1
ATOM 801 C C . LYS B 1 22 ? -3.912 20.812 -0.168 1 96.56 22 LYS B C 1
ATOM 803 O O . LYS B 1 22 ? -4.547 21.719 -0.699 1 96.56 22 LYS B O 1
ATOM 808 N N . LYS B 1 23 ? -4.445 20.016 0.732 1 95.31 23 LYS B N 1
ATOM 809 C CA . LYS B 1 23 ? -5.844 20.109 1.139 1 95.31 23 LYS B CA 1
ATOM 810 C C . LYS B 1 23 ? -6.02 21.141 2.252 1 95.31 23 LYS B C 1
ATOM 812 O O . LYS B 1 23 ? -7.145 21.406 2.689 1 95.31 23 LYS B O 1
ATOM 817 N N . GLY B 1 24 ? -4.902 21.609 2.791 1 96 24 GLY B N 1
ATOM 818 C CA . GLY B 1 24 ? -4.934 22.625 3.826 1 96 24 GLY B CA 1
ATOM 819 C C . GLY B 1 24 ? -5.273 22.078 5.199 1 96 24 GLY B C 1
ATOM 820 O O . GLY B 1 24 ? -5.82 22.797 6.039 1 96 24 GLY B O 1
ATOM 821 N N . LEU B 1 25 ? -4.973 20.891 5.383 1 96.38 25 LEU B N 1
ATOM 822 C CA . LEU B 1 25 ? -5.305 20.25 6.652 1 96.38 25 LEU B CA 1
ATOM 823 C C . LEU B 1 25 ? -4.09 20.188 7.57 1 96.38 25 LEU B C 1
ATOM 825 O O . LEU B 1 25 ? -2.971 19.953 7.109 1 96.38 25 LEU B O 1
ATOM 829 N N . SER B 1 26 ? -4.383 20.469 8.836 1 96.88 26 SER B N 1
ATOM 830 C CA . SER B 1 26 ? -3.348 20.219 9.828 1 96.88 26 SER B CA 1
ATOM 831 C C . SER B 1 26 ? -3.254 18.734 10.164 1 96.88 26 SER B C 1
ATOM 833 O O . SER B 1 26 ? -4.133 17.953 9.789 1 96.88 26 SER B O 1
ATOM 835 N N . GLN B 1 27 ? -2.16 18.312 10.781 1 96.69 27 GLN B N 1
ATOM 836 C CA . GLN B 1 27 ? -2.012 16.922 11.18 1 96.69 27 GLN B CA 1
ATOM 837 C C . GLN B 1 27 ? -3.143 16.484 12.109 1 96.69 27 GLN B C 1
ATOM 839 O O . GLN B 1 27 ? -3.668 15.375 11.984 1 96.69 27 GLN B O 1
ATOM 844 N N . GLU B 1 28 ? -3.496 17.391 13.008 1 96.44 28 GLU B N 1
ATOM 845 C CA . GLU B 1 28 ? -4.547 17.109 13.984 1 96.44 28 GLU B CA 1
ATOM 846 C C . GLU B 1 28 ? -5.898 16.922 13.297 1 96.44 28 GLU B C 1
ATOM 848 O O . GLU B 1 28 ? -6.586 15.922 13.523 1 96.44 28 GLU B O 1
ATOM 853 N N . LYS B 1 29 ? -6.258 17.875 12.461 1 96.75 29 LYS B N 1
ATOM 854 C CA . LYS B 1 29 ? -7.523 17.797 11.734 1 96.75 29 LYS B CA 1
ATOM 855 C C . LYS B 1 29 ? -7.566 16.578 10.828 1 96.75 29 LYS B C 1
ATOM 857 O O . LYS B 1 29 ? -8.594 15.898 10.742 1 96.75 29 LYS B O 1
ATOM 862 N N . PHE B 1 30 ? -6.504 16.328 10.164 1 97.19 30 PHE B N 1
ATOM 863 C CA . PHE B 1 30 ? -6.418 15.18 9.266 1 97.19 30 PHE B CA 1
ATOM 864 C C . PHE B 1 30 ? -6.574 13.875 10.039 1 97.19 30 PHE B C 1
ATOM 866 O O . PHE B 1 30 ? -7.289 12.977 9.594 1 97.19 30 PHE B O 1
ATOM 873 N N . ALA B 1 31 ? -5.852 13.719 11.164 1 96.5 31 ALA B N 1
ATOM 874 C CA . ALA B 1 31 ? -5.949 12.523 12 1 96.5 31 ALA B CA 1
ATOM 875 C C . ALA B 1 31 ? -7.395 12.258 12.414 1 96.5 31 ALA B C 1
ATOM 877 O O . ALA B 1 31 ? -7.855 11.117 12.375 1 96.5 31 ALA B O 1
ATOM 878 N N . PHE B 1 32 ? -8.055 13.289 12.766 1 95.12 32 PHE B N 1
ATOM 879 C CA . PHE B 1 32 ? -9.461 13.195 13.141 1 95.12 32 PHE B CA 1
ATOM 880 C C . PHE B 1 32 ? -10.305 12.695 11.977 1 95.12 32 PHE B C 1
ATOM 882 O O . PHE B 1 32 ? -11.125 11.789 12.141 1 95.12 32 PHE B O 1
ATOM 889 N N . THR B 1 33 ? -10.039 13.227 10.773 1 93.56 33 THR B N 1
ATOM 890 C CA . THR B 1 33 ? -10.766 12.844 9.57 1 93.56 33 THR B CA 1
ATOM 891 C C . THR B 1 33 ? -10.523 11.383 9.227 1 93.56 33 THR B C 1
ATOM 893 O O . THR B 1 33 ? -11.43 10.695 8.742 1 93.56 33 THR B O 1
ATOM 896 N N . CYS B 1 34 ? -9.359 10.867 9.453 1 94.31 34 CYS B N 1
ATOM 897 C CA . CYS B 1 34 ? -8.984 9.492 9.141 1 94.31 34 CYS B CA 1
ATOM 898 C C . CYS B 1 34 ? -9.383 8.547 10.266 1 94.31 34 CYS B C 1
ATOM 900 O O . CYS B 1 34 ? -9.305 7.324 10.109 1 94.31 34 CYS B O 1
ATOM 902 N N . ASP B 1 35 ? -9.797 9.062 11.367 1 93.75 35 ASP B N 1
ATOM 903 C CA . ASP B 1 35 ? -10.047 8.273 12.57 1 93.75 35 ASP B CA 1
ATOM 904 C C . ASP B 1 35 ? -8.781 7.555 13.023 1 93.75 35 ASP B C 1
ATOM 906 O O . ASP B 1 35 ? -8.789 6.344 13.242 1 93.75 35 ASP B O 1
ATOM 910 N N . LEU B 1 36 ? -7.754 8.312 13.016 1 94.69 36 LEU B N 1
ATOM 911 C CA . LEU B 1 36 ? -6.449 7.848 13.484 1 94.69 36 LEU B CA 1
ATOM 912 C C . LEU B 1 36 ? -5.867 8.812 14.508 1 94.69 36 LEU B C 1
ATOM 914 O O . LEU B 1 36 ? -6.371 9.93 14.68 1 94.69 36 LEU B O 1
ATOM 918 N N . ASP B 1 37 ? -4.871 8.312 15.156 1 95.62 37 ASP B N 1
ATOM 919 C CA . ASP B 1 37 ? -4.184 9.156 16.141 1 95.62 37 ASP B CA 1
ATOM 920 C C . ASP B 1 37 ? -3.234 10.133 15.445 1 95.62 37 ASP B C 1
ATOM 922 O O . ASP B 1 37 ? -2.533 9.758 14.5 1 95.62 37 ASP B O 1
ATOM 926 N N . ARG B 1 38 ? -3.223 11.359 15.992 1 96.31 38 ARG B N 1
ATOM 927 C CA . ARG B 1 38 ? -2.328 12.375 15.445 1 96.31 38 ARG B CA 1
ATOM 928 C C . ARG B 1 38 ? -0.876 11.914 15.508 1 96.31 38 ARG B C 1
ATOM 930 O O . ARG B 1 38 ? -0.1 12.164 14.586 1 96.31 38 ARG B O 1
ATOM 937 N N . THR B 1 39 ? -0.53 11.25 16.547 1 96.94 39 THR B N 1
ATOM 938 C CA . THR B 1 39 ? 0.838 10.766 16.688 1 96.94 39 THR B CA 1
ATOM 939 C C . THR B 1 39 ? 1.158 9.711 15.633 1 96.94 39 THR B C 1
ATOM 941 O O . THR B 1 39 ? 2.303 9.594 15.195 1 96.94 39 THR B O 1
ATOM 944 N N . TYR B 1 40 ? 0.19 8.969 15.258 1 96.62 40 TYR B N 1
ATOM 945 C CA . TYR B 1 40 ? 0.342 7.973 14.203 1 96.62 40 TYR B CA 1
ATOM 946 C C . TYR B 1 40 ? 0.59 8.641 12.852 1 96.62 40 TYR B C 1
ATOM 948 O O . TYR B 1 40 ? 1.52 8.266 12.133 1 96.62 40 TYR B O 1
ATOM 956 N N . ILE B 1 41 ? -0.211 9.664 12.562 1 96.88 41 ILE B N 1
ATOM 957 C CA . ILE B 1 41 ? -0.056 10.406 11.312 1 96.88 41 I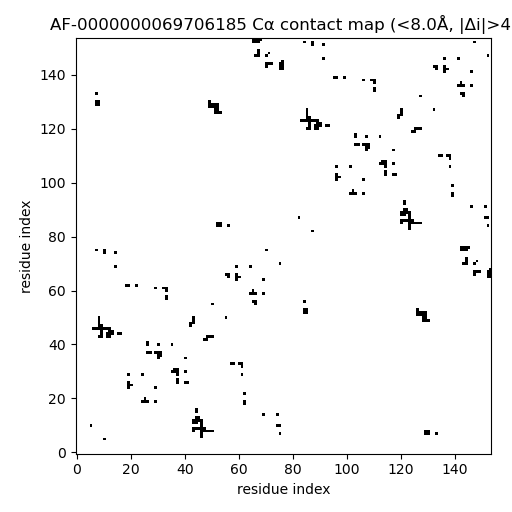LE B CA 1
ATOM 958 C C . ILE B 1 41 ? 1.334 11.039 11.258 1 96.88 41 ILE B C 1
ATOM 960 O O . ILE B 1 41 ? 2.027 10.938 10.242 1 96.88 41 ILE B O 1
ATOM 964 N N . ALA B 1 42 ? 1.738 11.625 12.367 1 97.25 42 ALA B N 1
ATOM 965 C CA . ALA B 1 42 ? 3.057 12.25 12.445 1 97.25 42 ALA B CA 1
ATOM 966 C C . ALA B 1 42 ? 4.164 11.227 12.188 1 97.25 42 ALA B C 1
ATOM 968 O O . ALA B 1 42 ? 5.109 11.508 11.445 1 97.25 42 ALA B O 1
ATOM 969 N N . SER B 1 43 ? 4.012 10.07 12.75 1 97.81 43 SER B N 1
ATOM 970 C CA . SER B 1 43 ? 5.016 9.023 12.594 1 97.81 43 SER B CA 1
ATOM 971 C C . SER B 1 43 ? 5.066 8.516 11.156 1 97.81 43 SER B C 1
ATOM 973 O O . SER B 1 43 ? 6.141 8.195 10.641 1 97.81 43 SER B O 1
ATOM 975 N N . ILE B 1 44 ? 3.943 8.438 10.492 1 96.94 44 ILE B N 1
ATOM 976 C CA . ILE B 1 44 ? 3.896 8.047 9.094 1 96.94 44 ILE B CA 1
ATOM 977 C C . ILE B 1 44 ? 4.625 9.078 8.242 1 96.94 44 ILE B C 1
ATOM 979 O O . ILE B 1 44 ? 5.465 8.734 7.406 1 96.94 44 ILE B O 1
ATOM 983 N N . GLU B 1 45 ? 4.348 10.305 8.523 1 97.5 45 GLU B N 1
ATOM 984 C CA . GLU B 1 45 ? 4.926 11.383 7.723 1 97.5 45 GLU B CA 1
ATOM 985 C C . GLU B 1 45 ? 6.438 11.453 7.91 1 97.5 45 GLU B C 1
ATOM 987 O O . GLU B 1 45 ? 7.148 11.984 7.051 1 97.5 45 GLU B O 1
ATOM 992 N N . GLN B 1 46 ? 6.91 10.883 8.969 1 96.44 46 GLN B N 1
ATOM 993 C CA . GLN B 1 46 ? 8.344 10.875 9.258 1 96.44 46 GLN B CA 1
ATOM 994 C C . GLN B 1 46 ? 9 9.602 8.734 1 96.44 46 GLN B C 1
ATOM 996 O O . GLN B 1 46 ? 10.211 9.414 8.891 1 96.44 46 GLN B O 1
ATOM 1001 N N . GLY B 1 47 ? 8.234 8.727 8.188 1 96.38 47 GLY B N 1
ATOM 1002 C CA . GLY B 1 47 ? 8.773 7.492 7.648 1 96.38 47 GLY B CA 1
ATOM 1003 C C . GLY B 1 47 ? 9.125 6.477 8.719 1 96.38 47 GLY B C 1
ATOM 1004 O O . GLY B 1 47 ? 9.922 5.57 8.484 1 96.38 47 GLY B O 1
ATOM 1005 N N . LYS B 1 48 ? 8.5 6.613 9.812 1 96 48 LYS B N 1
ATOM 1006 C CA . LYS B 1 48 ? 8.875 5.773 10.953 1 96 48 LYS B CA 1
ATOM 1007 C C . LYS B 1 48 ? 7.949 4.566 11.07 1 96 48 LYS B C 1
ATOM 1009 O O . LYS B 1 48 ? 8.156 3.701 11.922 1 96 48 LYS B O 1
ATOM 1014 N N . ARG B 1 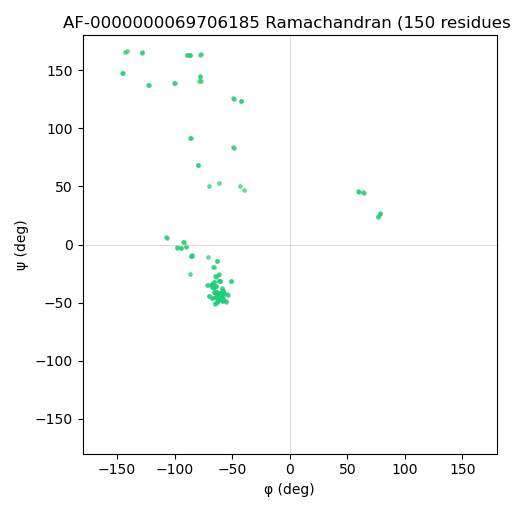49 ? 6.957 4.453 10.242 1 95.5 49 ARG B N 1
ATOM 1015 C CA . ARG B 1 49 ? 5.969 3.389 10.344 1 95.5 49 ARG B CA 1
ATOM 1016 C C . ARG B 1 49 ? 5.906 2.566 9.062 1 95.5 49 ARG B C 1
ATOM 1018 O O . ARG B 1 49 ? 5.988 3.115 7.965 1 95.5 49 ARG B O 1
ATOM 1025 N N . ASN B 1 50 ? 5.82 1.301 9.305 1 95.81 50 ASN B N 1
ATOM 1026 C CA . ASN B 1 50 ? 5.438 0.404 8.219 1 95.81 50 ASN B CA 1
ATOM 1027 C C . ASN B 1 50 ? 3.92 0.29 8.094 1 95.81 50 ASN B C 1
ATOM 1029 O O . ASN B 1 50 ? 3.311 -0.611 8.672 1 95.81 50 ASN B O 1
ATOM 1033 N N . VAL B 1 51 ? 3.354 1.13 7.273 1 96.25 51 VAL B N 1
ATOM 1034 C CA . VAL B 1 51 ? 1.905 1.293 7.199 1 96.25 51 VAL B CA 1
ATOM 1035 C C . VAL B 1 51 ? 1.297 0.145 6.398 1 96.25 51 VAL B C 1
ATOM 1037 O O . VAL B 1 51 ? 1.879 -0.305 5.406 1 96.25 51 VAL B O 1
ATOM 1040 N N . SER B 1 52 ? 0.133 -0.276 6.805 1 96.12 52 SER B N 1
ATOM 1041 C CA . SER B 1 52 ? -0.593 -1.313 6.078 1 96.12 52 SER B CA 1
ATOM 1042 C C . SER B 1 52 ? -1.442 -0.715 4.961 1 96.12 52 SER B C 1
ATOM 1044 O O . SER B 1 52 ? -1.757 0.476 4.984 1 96.12 52 SER B O 1
ATOM 1046 N N . VAL B 1 53 ? -1.842 -1.531 4.055 1 95.5 53 VAL B N 1
ATOM 1047 C CA . VAL B 1 53 ? -2.643 -1.067 2.928 1 95.5 53 VAL B CA 1
ATOM 1048 C C . VAL B 1 53 ? -4.016 -0.617 3.42 1 95.5 53 VAL B C 1
ATOM 1050 O O . VAL B 1 53 ? -4.598 0.327 2.881 1 95.5 53 VAL B O 1
ATOM 1053 N N . ALA B 1 54 ? -4.512 -1.237 4.398 1 94.06 54 ALA B N 1
ATOM 1054 C CA . ALA B 1 54 ? -5.797 -0.824 4.957 1 94.06 54 ALA B CA 1
ATOM 1055 C C . ALA B 1 54 ? -5.734 0.612 5.473 1 94.06 54 ALA B C 1
ATOM 1057 O O . ALA B 1 54 ? -6.668 1.393 5.262 1 94.06 54 ALA B O 1
ATOM 1058 N N . ASN B 1 55 ? -4.648 0.934 6.113 1 94.81 55 ASN B N 1
ATOM 1059 C CA . ASN B 1 55 ? -4.492 2.291 6.629 1 94.81 55 ASN B CA 1
ATOM 1060 C C . ASN B 1 55 ? -4.266 3.295 5.5 1 94.81 55 ASN B C 1
ATOM 1062 O O . ASN B 1 55 ? -4.75 4.426 5.566 1 94.81 55 ASN B O 1
ATOM 1066 N N . ILE B 1 56 ? -3.576 2.877 4.477 1 96.06 56 ILE B N 1
ATOM 1067 C CA . ILE B 1 56 ? -3.402 3.752 3.324 1 96.06 56 ILE B CA 1
ATOM 1068 C C . ILE B 1 56 ? -4.758 4.023 2.674 1 96.06 56 ILE B C 1
ATOM 1070 O O . ILE B 1 56 ? -5.031 5.148 2.242 1 96.06 56 ILE B O 1
ATOM 1074 N N . GLU B 1 57 ? -5.496 3.008 2.609 1 93.81 57 GLU B N 1
ATOM 1075 C CA . GLU B 1 57 ? -6.836 3.17 2.049 1 93.81 57 GLU B CA 1
ATOM 1076 C C . GLU B 1 57 ? -7.66 4.16 2.865 1 93.81 57 GLU B C 1
ATOM 1078 O O . GLU B 1 57 ? -8.367 4.996 2.305 1 93.81 57 GLU B O 1
ATOM 1083 N N . LYS B 1 58 ? -7.562 4.02 4.113 1 93.94 58 LYS B N 1
ATOM 1084 C CA . LYS B 1 58 ? -8.258 4.953 4.996 1 93.94 58 LYS B CA 1
ATOM 1085 C C . LYS B 1 58 ? -7.793 6.387 4.754 1 93.94 58 LYS B C 1
ATOM 1087 O O . LYS B 1 58 ? -8.617 7.301 4.652 1 93.94 58 LYS B O 1
ATOM 1092 N N . ILE B 1 59 ? -6.559 6.535 4.66 1 96.12 59 ILE B N 1
ATOM 1093 C CA . ILE B 1 59 ? -5.953 7.84 4.426 1 96.12 59 ILE B CA 1
ATOM 1094 C C . ILE B 1 59 ? -6.402 8.383 3.068 1 96.12 59 ILE B C 1
ATOM 1096 O O . ILE B 1 59 ? -6.824 9.539 2.963 1 96.12 59 ILE B O 1
ATOM 1100 N N . ALA B 1 60 ? -6.289 7.586 2.09 1 96.38 60 ALA B N 1
ATOM 1101 C CA . ALA B 1 60 ? -6.707 7.984 0.748 1 96.38 60 ALA B CA 1
ATOM 1102 C C . ALA B 1 60 ? -8.172 8.406 0.732 1 96.38 60 ALA B C 1
ATOM 1104 O O . ALA B 1 60 ? -8.523 9.422 0.127 1 96.38 60 ALA B O 1
ATOM 1105 N N . THR B 1 61 ? -9 7.664 1.425 1 94.06 61 THR B N 1
ATOM 1106 C CA . THR B 1 61 ? -10.422 7.961 1.501 1 94.06 61 THR B CA 1
ATOM 1107 C C . THR B 1 61 ? -10.664 9.312 2.17 1 94.06 61 THR B C 1
ATOM 1109 O O . THR B 1 61 ? -11.469 10.109 1.697 1 94.06 61 THR B O 1
ATOM 1112 N N . ALA B 1 62 ? -9.891 9.516 3.205 1 94.5 62 ALA B N 1
ATOM 1113 C CA . ALA B 1 62 ? -10.008 10.781 3.922 1 94.5 62 ALA B CA 1
ATOM 1114 C C . ALA B 1 62 ? -9.602 11.953 3.029 1 94.5 62 ALA B C 1
ATOM 1116 O O . ALA B 1 62 ? -10.078 13.078 3.217 1 94.5 62 ALA B O 1
ATOM 1117 N N . LEU B 1 63 ? -8.727 11.727 2.074 1 95.75 63 LEU B N 1
ATOM 1118 C CA . LEU B 1 63 ? -8.242 12.742 1.15 1 95.75 63 LEU B CA 1
ATOM 1119 C C . LEU B 1 63 ? -9.086 12.781 -0.115 1 95.75 63 LEU B C 1
ATOM 1121 O O . LEU B 1 63 ? -8.766 13.492 -1.067 1 95.75 63 LEU B O 1
ATOM 1125 N N . ASP B 1 64 ? -10.109 11.961 -0.149 1 94.25 64 ASP B N 1
ATOM 1126 C CA . ASP B 1 64 ? -11.062 11.875 -1.258 1 94.25 64 ASP B CA 1
ATOM 1127 C C . ASP B 1 64 ? -10.375 11.383 -2.531 1 94.25 64 ASP B C 1
ATOM 1129 O O . ASP B 1 64 ? -10.562 11.961 -3.604 1 94.25 64 ASP B O 1
ATOM 1133 N N . MET B 1 65 ? -9.594 10.422 -2.391 1 95.5 65 MET B N 1
ATOM 1134 C CA . MET B 1 65 ? -8.922 9.82 -3.537 1 95.5 65 MET B CA 1
ATOM 1135 C C . MET B 1 65 ? -8.836 8.305 -3.387 1 95.5 65 MET B C 1
ATOM 1137 O O . MET B 1 65 ? -9.078 7.77 -2.303 1 95.5 65 MET B O 1
ATOM 1141 N N . SER B 1 66 ? -8.508 7.672 -4.492 1 96.06 66 SER B N 1
ATOM 1142 C CA . SER B 1 66 ? -8.312 6.227 -4.473 1 96.06 66 SER B CA 1
ATOM 1143 C C . SER B 1 66 ? -6.867 5.867 -4.148 1 96.06 66 SER B C 1
ATOM 1145 O O . SER B 1 66 ? -5.98 6.723 -4.219 1 96.06 66 SER B O 1
ATOM 1147 N N . ILE B 1 67 ? -6.637 4.684 -3.775 1 95.94 67 ILE B N 1
ATOM 1148 C CA . ILE B 1 67 ? -5.277 4.219 -3.529 1 95.94 67 ILE B CA 1
ATOM 1149 C C . ILE B 1 67 ? -4.453 4.328 -4.812 1 95.94 67 ILE B C 1
ATOM 1151 O O . ILE B 1 67 ? -3.252 4.605 -4.766 1 95.94 67 ILE B O 1
ATOM 1155 N N . TYR B 1 68 ? -5.133 4.168 -5.883 1 96.25 68 TYR B N 1
ATOM 1156 C CA . TYR B 1 68 ? -4.504 4.363 -7.184 1 96.25 68 TYR B CA 1
ATOM 1157 C C . TYR B 1 68 ? -3.93 5.77 -7.309 1 96.25 68 TYR B C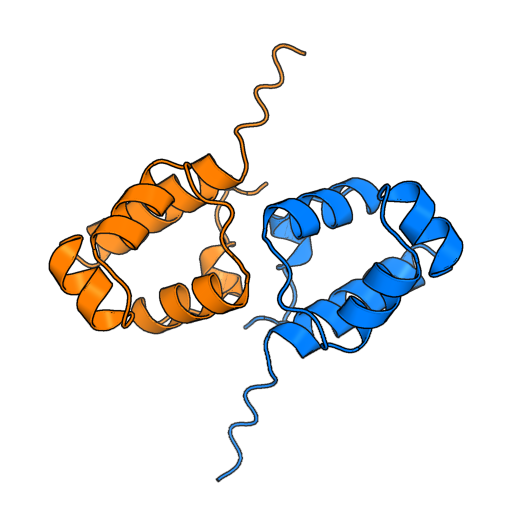 1
ATOM 1159 O O . TYR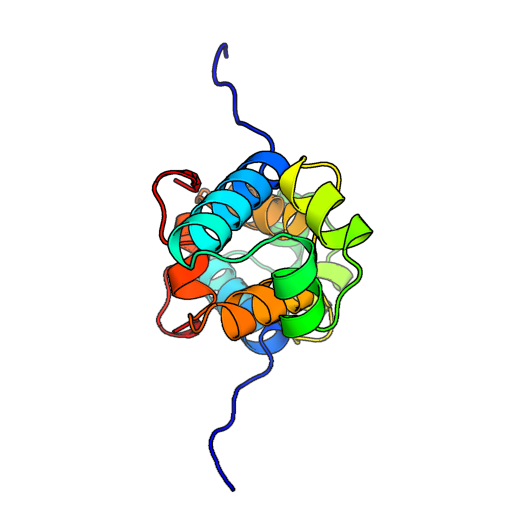 B 1 68 ? -2.76 5.941 -7.66 1 96.25 68 TYR B O 1
ATOM 1167 N N . GLU B 1 69 ? -4.727 6.73 -6.965 1 96.31 69 GLU B N 1
ATOM 1168 C CA . GLU B 1 69 ? -4.312 8.125 -7.055 1 96.31 69 GLU B CA 1
ATOM 1169 C C . GLU B 1 69 ? -3.211 8.445 -6.047 1 96.31 69 GLU B C 1
ATOM 1171 O O . GLU B 1 69 ? -2.309 9.234 -6.332 1 96.31 69 GLU B O 1
ATOM 1176 N N . PHE B 1 70 ? -3.287 7.828 -4.926 1 97.38 70 PHE B N 1
ATOM 1177 C CA . PHE B 1 70 ? -2.293 8.062 -3.885 1 97.38 70 PHE B CA 1
ATOM 1178 C C . PHE B 1 70 ? -0.898 7.691 -4.375 1 97.38 70 PHE B C 1
ATOM 1180 O O . PHE B 1 70 ? 0.058 8.438 -4.168 1 97.38 70 PHE B O 1
ATOM 1187 N N . PHE B 1 71 ? -0.81 6.539 -5.086 1 97 71 PHE B N 1
ATOM 1188 C CA . PHE B 1 71 ? 0.498 6.047 -5.504 1 97 71 PHE B CA 1
ATOM 1189 C C . PHE B 1 71 ? 0.869 6.594 -6.875 1 97 71 PHE B C 1
ATOM 1191 O O . PHE B 1 71 ? 1.948 6.301 -7.395 1 97 71 PHE B O 1
ATOM 1198 N N . LYS B 1 72 ? -0.053 7.359 -7.43 1 94.75 72 LYS B N 1
ATOM 1199 C CA . LYS B 1 72 ? 0.214 7.965 -8.734 1 94.75 72 LYS B CA 1
ATOM 1200 C C . LYS B 1 72 ? 1.095 9.203 -8.594 1 94.75 72 LYS B C 1
ATOM 1202 O O . LYS B 1 72 ? 0.638 10.328 -8.82 1 94.75 72 LYS B O 1
ATOM 1207 N N . SER B 1 73 ? 2.281 8.977 -8.234 1 95.44 73 SER B N 1
ATOM 1208 C CA . SER B 1 73 ? 3.279 10.023 -8.062 1 95.44 73 SER B CA 1
ATOM 1209 C C . SER B 1 73 ? 4.668 9.539 -8.469 1 95.44 73 SER B C 1
ATOM 1211 O O . SER B 1 73 ? 5.016 8.383 -8.234 1 95.44 73 SER B O 1
ATOM 1213 N N . ASP B 1 74 ? 5.465 10.414 -8.984 1 93.69 74 ASP B N 1
ATOM 1214 C CA . ASP B 1 74 ? 6.816 10.078 -9.422 1 93.69 74 ASP B CA 1
ATOM 1215 C C . ASP B 1 74 ? 7.68 9.617 -8.25 1 93.69 74 ASP B C 1
ATOM 1217 O O . ASP B 1 74 ? 8.719 8.984 -8.453 1 93.69 74 ASP B O 1
ATOM 1221 N N . LEU B 1 75 ? 7.145 9.898 -7.121 1 93.12 75 LEU B N 1
ATOM 1222 C CA . LEU B 1 75 ? 7.852 9.484 -5.914 1 93.12 75 LEU B CA 1
ATOM 1223 C C . LEU B 1 75 ? 7.988 7.969 -5.855 1 93.12 75 LEU B C 1
ATOM 1225 O O . LEU B 1 75 ? 8.938 7.449 -5.27 1 93.12 75 LEU B O 1
ATOM 1229 N N . PHE B 1 76 ? 7.062 7.254 -6.512 1 95.06 76 PHE B N 1
ATOM 1230 C CA . PHE B 1 76 ? 6.973 5.812 -6.32 1 95.06 76 PHE B CA 1
ATOM 1231 C C . PHE B 1 76 ? 7.508 5.066 -7.535 1 95.06 76 PHE B C 1
ATOM 1233 O O . PHE B 1 76 ? 7.43 3.838 -7.605 1 95.06 76 PHE B O 1
ATOM 1240 N N . LYS B 1 77 ? 8.055 5.727 -8.484 1 89.56 77 LYS B N 1
ATOM 1241 C CA . LYS B 1 77 ? 8.57 5.098 -9.703 1 89.56 77 LYS B CA 1
ATOM 1242 C C . LYS B 1 77 ? 9.953 4.508 -9.477 1 89.56 77 LYS B C 1
ATOM 1244 O O . LYS B 1 77 ? 10.711 4.988 -8.625 1 89.56 77 LYS B O 1
#

Radius of gyration: 15.73 Å; Cα contacts (8 Å, |Δi|>4): 196; chains: 2; bounding box: 52×44×33 Å

Organism: NCBI:txid1187080

Secondary structure (DSSP, 8-state):
-------HHHHHHHHHHHHHHHTT--HHHHHHHHTS-HHHHHHHHTT----BHHHHHHHHHHTT--HHHHH-SGGG-/-------HHHHHHHHHHHHHHHTT--HHHHHHHHTS-HHHHHHHHTT----BHHHHHHHHHHTT--HHHHH-SGGG-

pLDDT: mean 92.02, std 13.87, range [29.12, 97.81]

InterPro domains:
  IPR0013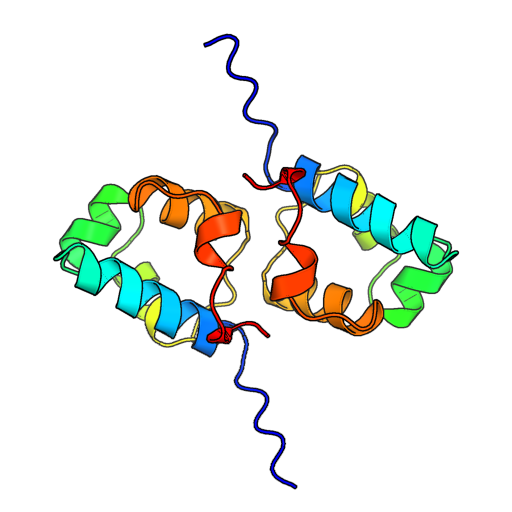87 Cro/C1-type, helix-turn-helix domain [PF01381] (16-70)
  IPR001387 Cro/C1-type, helix-turn-helix domain [PS50943] (16-70)
  IPR001387 Cro/C1-type, helix-turn-helix domain [SM00530] (15-70)
  IPR001387 Cro/C1-type, helix-turn-helix domain [cd00093] (13-70)
  IPR010982 Lambda repressor-like, DNA-binding domain superfamily [G3DSA:1.10.260.40] (4-74)
  IPR010982 Lambda repressor-like, DNA-binding domain superfamily [SSF47413] (6-72)
  IPR050807 Transcriptional regulator/dioxygenase, bacterial-type [PTHR46797] (9-74)

Nearest PDB structures (foldseek):
  1y7y-assembly1_B  TM=9.526E-01  e=2.851E-06  Aeromonas hydrophila
  2b5a-assembly1_A  TM=9.725E-01  e=6.700E-06  [Bacillus] caldolyticus
  3f51-assembly1_A  TM=9.467E-01  e=1.198E-04  Corynebacterium glutamicum
  1y9q-assembly1_A-2  TM=9.138E-01  e=7.816E-05  Vibrio cholerae
  3f52-assembly1_E  TM=9.582E-01  e=2.274E-04  Corynebacterium glutamicum

Sequence (154 aa):
MNLCNVDIRVKIGQRLRELRTKKGLSQEKFAFTCDLDRTYIASIEQGKRNVSVANIEKIATALDMSIYEFFKSDLFKMNLCNVDIRVKIGQRLRELRTKKGLSQEKFAFTCDLDRTYIASIEQGKRNVSVANIEKIATALDMSIYEFFKSDLFK

Solvent-accessible surface area (backbone atoms only — not comparable to full-atom values): 8412 Å² total; per-residue (Å²): 143,78,83,72,72,67,52,63,33,41,46,50,7,49,50,49,50,52,53,38,52,74,71,69,44,51,66,62,60,43,14,58,65,47,73,46,52,44,69,56,52,52,34,32,46,67,30,72,39,82,53,33,51,66,57,48,42,40,46,22,51,59,69,72,42,35,55,26,58,68,45,65,44,80,80,38,98,132,86,74,74,71,68,52,66,35,40,47,49,7,49,51,48,48,52,53,38,51,74,71,67,44,49,66,61,61,43,15,58,65,46,73,45,52,44,69,55,52,55,34,32,46,67,30,73,39,83,52,34,50,66,56,47,42,41,46,22,49,59,69,72,44,35,54,27,58,68,44,65,43,80,80,37,98